Protein AF-A0A1G3LV47-F1 (afdb_monomer_lite)

Sequence (139 aa):
MKRHYQEHPEARDAVRETWKQKVAQDPKTFDEGRRKGVQVSVQRRIPDSILELSSRTVRKVLIRLGMGCSRCGWCEGTSDLHHIQGRKVPNPDSHDNLAYICPNCHRLVHERKVAPEELIPFSTYIGDRWKDYYFGMCE

Foldseek 3Di:
DDDPPPDPVVVVVVVVVVVVVVCVVDVPVVVVVPDDPPPPPPPDDDDQFLVVDDPVLSQQLQVVVQFAFQQPRHRPDAWDWDQLVDDPDPPSRHQQRIGTHHPVVVVCVVVVVDHSVSGDGSCRRQNPVSSCSSVVVDD

Secondary structure (DSSP, 8-state):
--------HHHHHHHHHHHHHHHHH-THHHHGGGS---------PPPSSGGGS-HHHHHHHHHHHTPPPTTT---SS--EEEETT-SSSSSTT-GGGEEEE-HHHHHHHHTT-S-GGGSPPHHHHTGGGHHHHHHT---

Structure (mmCIF, N/CA/C/O backbone):
data_AF-A0A1G3LV47-F1
#
_entry.id   AF-A0A1G3LV47-F1
#
loop_
_atom_site.group_PDB
_atom_site.id
_atom_site.type_symbol
_atom_site.label_atom_id
_atom_site.label_alt_id
_atom_site.label_comp_id
_atom_site.label_asym_id
_atom_site.label_entity_id
_atom_site.label_seq_id
_atom_site.pdbx_PDB_ins_code
_atom_site.Cartn_x
_atom_site.Cartn_y
_atom_site.Cartn_z
_atom_site.occupancy
_atom_site.B_iso_or_equiv
_atom_site.auth_seq_id
_atom_site.auth_comp_id
_atom_site.auth_asym_id
_atom_site.auth_atom_id
_atom_site.pdbx_PDB_model_num
ATOM 1 N N . MET A 1 1 ? -13.833 17.004 -21.219 1.00 38.72 1 MET A N 1
ATOM 2 C CA . MET A 1 1 ? -12.784 18.012 -21.493 1.00 38.72 1 MET A CA 1
ATOM 3 C C . MET A 1 1 ? -11.501 17.277 -21.898 1.00 38.72 1 MET A C 1
ATOM 5 O O . MET A 1 1 ? -10.724 16.877 -21.041 1.00 38.72 1 MET A O 1
ATOM 9 N N . LYS A 1 2 ? -11.349 16.950 -23.191 1.00 38.81 2 LYS A N 1
ATOM 10 C CA . LYS A 1 2 ? -10.179 16.227 -23.725 1.00 38.81 2 LYS A CA 1
ATOM 11 C C . LYS A 1 2 ? -9.050 17.245 -23.913 1.00 38.81 2 LYS A C 1
ATOM 13 O O . LYS A 1 2 ? -9.268 18.258 -24.568 1.00 38.81 2 LYS A O 1
ATOM 18 N N . ARG A 1 3 ? -7.883 17.031 -23.296 1.00 43.22 3 ARG A N 1
ATOM 19 C CA . ARG A 1 3 ? -6.723 17.914 -23.493 1.00 43.22 3 ARG A CA 1
ATOM 20 C C . ARG A 1 3 ? -6.241 17.743 -24.934 1.00 43.22 3 ARG A C 1
ATOM 22 O O . ARG A 1 3 ? -5.784 16.664 -25.295 1.00 43.22 3 ARG A O 1
ATOM 29 N N . HIS A 1 4 ? -6.373 18.799 -25.732 1.00 42.47 4 HIS A N 1
ATOM 30 C CA . HIS A 1 4 ? -5.697 18.960 -27.016 1.00 42.47 4 HIS A CA 1
ATOM 31 C C . HIS A 1 4 ? -4.182 18.991 -26.767 1.00 42.47 4 HIS A C 1
ATOM 33 O O . HIS A 1 4 ? -3.607 20.039 -26.504 1.00 42.47 4 HIS A O 1
ATOM 39 N N . TYR A 1 5 ? -3.540 17.829 -26.805 1.00 44.28 5 TYR A N 1
ATOM 40 C CA . TYR A 1 5 ? -2.112 17.704 -27.095 1.00 44.28 5 TYR A CA 1
ATOM 41 C C . TYR A 1 5 ? -2.010 17.108 -28.504 1.00 44.28 5 TYR A C 1
ATOM 43 O O . TYR A 1 5 ? -1.609 15.968 -28.686 1.00 44.28 5 TYR A O 1
ATOM 51 N N . GLN A 1 6 ? -2.485 17.857 -29.498 1.00 53.00 6 GLN A N 1
ATOM 52 C CA . GLN A 1 6 ? -2.091 17.651 -30.893 1.00 53.00 6 GLN A CA 1
ATOM 53 C C . GLN A 1 6 ? -0.823 18.495 -31.059 1.00 53.00 6 GLN A C 1
ATOM 55 O O . GLN A 1 6 ? -0.875 19.715 -31.000 1.00 53.00 6 GLN A O 1
ATOM 60 N N . GLU A 1 7 ? 0.336 17.891 -30.806 1.00 56.97 7 GLU A N 1
ATOM 61 C CA . GLU A 1 7 ? 1.243 17.443 -31.869 1.00 56.97 7 GLU A CA 1
ATOM 62 C C . GLU A 1 7 ? 1.744 18.625 -32.708 1.00 56.97 7 GLU A C 1
ATOM 64 O O . GLU A 1 7 ? 1.278 18.871 -33.812 1.00 56.97 7 GLU A O 1
ATOM 69 N N . HIS A 1 8 ? 2.736 19.344 -32.170 1.00 57.41 8 HIS A N 1
ATOM 70 C CA . HIS A 1 8 ? 3.654 20.162 -32.963 1.00 57.41 8 HIS A CA 1
ATOM 71 C C . HIS A 1 8 ? 4.867 19.286 -33.327 1.00 57.41 8 HIS A C 1
ATOM 73 O O . HIS A 1 8 ? 5.842 19.262 -32.566 1.00 57.41 8 HIS A O 1
ATOM 79 N N . PRO A 1 9 ? 4.821 18.507 -34.428 1.00 63.44 9 PRO A N 1
ATOM 80 C CA . PRO A 1 9 ? 5.926 17.637 -34.836 1.00 63.44 9 PRO A CA 1
ATOM 81 C C . PRO A 1 9 ? 7.227 18.421 -35.022 1.00 63.44 9 PRO A C 1
ATOM 83 O O . PRO A 1 9 ? 8.281 17.947 -34.615 1.00 63.44 9 PRO A O 1
ATOM 86 N N . GLU A 1 10 ? 7.136 19.670 -35.480 1.00 67.75 10 GLU A N 1
ATOM 87 C CA . GLU A 1 10 ? 8.276 20.576 -35.643 1.00 67.75 10 GLU A CA 1
ATOM 88 C C . GLU A 1 10 ? 9.016 20.851 -34.327 1.00 67.75 10 GLU A C 1
ATOM 90 O O . GLU A 1 10 ? 10.243 20.859 -34.294 1.00 67.75 10 GLU A O 1
ATOM 95 N N . ALA A 1 11 ? 8.293 20.997 -33.211 1.00 64.25 11 ALA A N 1
ATOM 96 C CA . ALA A 1 11 ? 8.910 21.177 -31.898 1.00 64.25 11 ALA A CA 1
ATOM 97 C C . ALA A 1 11 ? 9.623 19.897 -31.433 1.00 64.25 11 ALA A C 1
ATOM 99 O O . ALA A 1 11 ? 10.688 19.957 -30.818 1.00 64.25 11 ALA A O 1
ATOM 100 N N . ARG A 1 12 ? 9.063 18.725 -31.757 1.00 60.75 12 ARG A N 1
ATOM 101 C CA . ARG A 1 12 ? 9.678 17.426 -31.454 1.00 60.75 12 ARG A CA 1
ATOM 102 C C . ARG A 1 12 ? 10.940 17.201 -32.286 1.00 60.75 12 ARG A C 1
ATOM 104 O O . ARG A 1 12 ? 11.944 16.731 -31.752 1.00 60.75 12 ARG A O 1
ATOM 111 N N . ASP A 1 13 ? 10.895 17.559 -33.562 1.00 75.38 13 ASP A N 1
ATOM 112 C CA . ASP A 1 13 ? 12.011 17.397 -34.489 1.00 75.38 13 ASP A CA 1
ATOM 113 C C . ASP A 1 13 ? 13.129 18.406 -34.191 1.00 75.38 13 ASP A C 1
ATOM 115 O O . ASP A 1 13 ? 14.297 18.022 -34.161 1.00 75.38 13 ASP A O 1
ATOM 119 N N . ALA A 1 14 ? 12.792 19.643 -33.810 1.00 74.56 14 ALA A N 1
ATOM 120 C CA . ALA A 1 14 ? 13.756 20.632 -33.325 1.00 74.56 14 ALA A CA 1
ATOM 121 C C . ALA A 1 14 ? 14.465 20.175 -32.037 1.00 74.56 14 ALA A C 1
ATOM 123 O O . ALA A 1 14 ? 15.689 20.288 -31.917 1.00 74.56 14 ALA A O 1
ATOM 124 N N . VAL A 1 15 ? 13.727 19.601 -31.078 1.00 71.81 15 VAL A N 1
ATOM 125 C CA . VAL A 1 15 ? 14.324 19.005 -29.870 1.00 71.81 15 VAL A CA 1
ATOM 126 C C . VAL A 1 15 ? 15.237 17.835 -30.236 1.00 71.81 15 VAL A C 1
ATOM 128 O O . VAL A 1 15 ? 16.316 17.704 -29.670 1.00 71.81 15 VAL A O 1
ATOM 131 N N . ARG A 1 16 ? 14.853 17.000 -31.208 1.00 76.75 16 ARG A N 1
ATOM 132 C CA . ARG A 1 16 ? 15.661 15.855 -31.647 1.00 76.75 16 ARG A CA 1
ATOM 133 C C . ARG A 1 16 ? 16.953 16.283 -32.345 1.00 76.75 16 ARG A C 1
ATOM 135 O O . ARG A 1 16 ? 17.999 15.697 -32.070 1.00 76.75 16 ARG A O 1
ATOM 142 N N . GLU A 1 17 ? 16.901 17.292 -33.210 1.00 78.06 17 GLU A N 1
ATOM 143 C CA . GLU A 1 17 ? 18.079 17.794 -33.926 1.00 78.06 17 GLU A CA 1
ATOM 144 C C . GLU A 1 17 ? 19.044 18.550 -33.015 1.00 78.06 17 GLU A C 1
ATOM 146 O O . GLU A 1 17 ? 20.248 18.295 -33.048 1.00 78.06 17 GLU A O 1
ATOM 151 N N . THR A 1 18 ? 18.533 19.387 -32.109 1.00 79.06 18 THR A N 1
ATOM 152 C CA . THR A 1 18 ? 19.379 20.010 -31.076 1.00 79.06 18 THR A CA 1
ATOM 153 C C . THR A 1 18 ? 20.057 18.964 -30.191 1.00 79.06 18 THR A C 1
ATOM 155 O O . THR A 1 18 ? 21.209 19.140 -29.793 1.00 79.06 18 THR A O 1
ATOM 158 N N . TRP A 1 19 ? 19.390 17.839 -29.921 1.00 70.38 19 TRP A N 1
ATOM 159 C CA . TRP A 1 19 ? 19.984 16.725 -29.184 1.00 70.38 19 TRP A CA 1
ATOM 160 C C . TRP A 1 19 ? 21.093 16.020 -29.973 1.00 70.38 19 TRP A C 1
ATOM 162 O O . TRP A 1 19 ? 22.166 15.777 -29.426 1.00 70.38 19 TRP A O 1
ATOM 172 N N . LYS A 1 20 ? 20.882 15.744 -31.268 1.00 78.88 20 LYS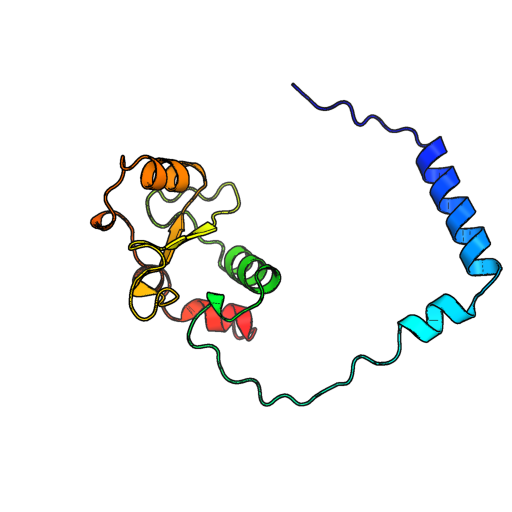 A N 1
ATOM 173 C CA . LYS A 1 20 ? 21.912 15.158 -32.146 1.00 78.88 20 LYS A CA 1
ATOM 174 C C . LYS A 1 20 ? 23.149 16.048 -32.252 1.00 78.88 20 LYS A C 1
ATOM 176 O O . LYS A 1 20 ? 24.261 15.539 -32.165 1.00 78.88 20 LYS A O 1
ATOM 181 N N . GLN A 1 21 ? 22.960 17.361 -32.392 1.00 78.56 21 GLN A N 1
ATOM 182 C CA . GLN A 1 21 ? 24.061 18.327 -32.438 1.00 78.56 21 GLN A CA 1
ATOM 183 C C . GLN A 1 21 ? 24.871 18.326 -31.138 1.00 78.56 21 GLN A C 1
ATOM 185 O O . GLN A 1 21 ? 26.097 18.312 -31.188 1.00 78.56 21 GLN A O 1
ATOM 190 N N . LYS A 1 22 ? 24.205 18.262 -29.979 1.00 69.94 22 LYS A N 1
ATOM 191 C CA . LYS A 1 22 ? 24.879 18.175 -28.673 1.00 69.94 22 LYS A CA 1
ATOM 192 C C . LYS A 1 22 ? 25.676 16.880 -28.505 1.00 69.94 22 LYS A C 1
ATOM 194 O O . LYS A 1 22 ? 26.818 16.933 -28.066 1.00 69.94 22 LYS A O 1
ATOM 199 N N . VAL A 1 23 ? 25.111 15.736 -28.901 1.00 71.62 23 VAL A N 1
ATOM 200 C CA . VAL A 1 23 ? 25.809 14.436 -28.851 1.00 71.62 23 VAL A CA 1
ATOM 201 C C . VAL A 1 23 ? 27.000 14.396 -29.815 1.00 71.62 23 VAL A C 1
ATOM 203 O O . VAL A 1 23 ? 28.027 13.808 -29.493 1.00 71.62 23 VAL A O 1
ATOM 206 N N . ALA A 1 24 ? 26.890 15.038 -30.982 1.00 73.88 24 ALA A N 1
ATOM 207 C CA . ALA A 1 24 ? 27.984 15.133 -31.947 1.00 73.88 24 ALA A CA 1
ATOM 208 C C . ALA A 1 24 ? 29.122 16.058 -31.476 1.00 73.88 24 ALA A C 1
ATOM 210 O O . ALA A 1 24 ? 30.281 15.793 -31.785 1.00 73.88 24 ALA A O 1
ATOM 211 N N . GLN A 1 25 ? 28.802 17.126 -30.737 1.00 74.25 25 GLN A N 1
ATOM 212 C CA . GLN A 1 25 ? 29.789 18.077 -30.211 1.00 74.25 25 GLN A CA 1
ATOM 213 C C . GLN A 1 25 ? 30.588 17.522 -29.025 1.00 74.25 25 GLN A C 1
ATOM 215 O O . GLN A 1 25 ? 31.757 17.870 -28.880 1.00 74.25 25 GLN A O 1
ATOM 220 N N . ASP A 1 26 ? 29.996 16.646 -28.209 1.00 66.75 26 ASP A N 1
ATOM 221 C CA . ASP A 1 26 ? 30.696 16.001 -27.095 1.00 66.75 26 ASP A CA 1
ATOM 222 C C . ASP A 1 26 ? 30.297 14.520 -26.944 1.00 66.75 26 ASP A C 1
ATOM 224 O O . ASP A 1 26 ? 29.435 14.174 -26.130 1.00 66.75 26 ASP A O 1
ATOM 228 N N . PRO A 1 27 ? 30.948 13.607 -27.688 1.00 60.69 27 PRO A N 1
ATOM 229 C CA . PRO A 1 27 ? 30.674 12.174 -27.602 1.00 60.69 27 PRO A CA 1
ATOM 230 C C . PRO A 1 27 ? 30.991 11.568 -26.223 1.00 60.69 27 PRO A C 1
ATOM 232 O O . PRO A 1 27 ? 30.467 10.504 -25.886 1.00 60.69 27 PRO A O 1
ATOM 235 N N . LYS A 1 28 ? 31.852 12.217 -25.418 1.00 56.44 28 LYS A N 1
ATOM 236 C CA . LYS A 1 28 ? 32.298 11.702 -24.112 1.00 56.44 28 LYS A CA 1
ATOM 237 C C . LYS A 1 28 ? 31.232 11.854 -23.031 1.00 56.44 28 LYS A C 1
ATOM 239 O O . LYS A 1 28 ? 31.158 10.997 -22.151 1.00 56.44 28 LYS A O 1
ATOM 244 N N . THR A 1 29 ? 30.342 12.844 -23.154 1.00 55.75 29 THR A N 1
ATOM 245 C CA . THR A 1 29 ? 29.204 13.018 -22.228 1.00 55.75 29 THR A CA 1
ATOM 246 C C . THR A 1 29 ? 28.285 11.794 -22.138 1.00 55.75 29 THR A C 1
ATOM 248 O O . THR A 1 29 ? 27.609 11.618 -21.124 1.00 55.75 29 THR A O 1
ATOM 251 N N . PHE A 1 30 ? 28.273 10.910 -23.146 1.00 52.16 30 PHE A N 1
ATOM 252 C CA . PHE A 1 30 ? 27.421 9.716 -23.145 1.00 52.16 30 PHE A CA 1
ATOM 253 C C . PHE A 1 30 ? 28.071 8.466 -22.527 1.00 52.16 30 PHE A C 1
ATOM 255 O O . PHE A 1 30 ? 27.380 7.676 -21.881 1.00 52.16 30 PHE A O 1
ATOM 262 N N . ASP A 1 31 ? 29.384 8.271 -22.689 1.00 52.94 31 ASP A N 1
ATOM 263 C CA . ASP A 1 31 ? 30.084 7.092 -22.141 1.00 52.94 31 ASP A CA 1
ATOM 264 C C . ASP A 1 31 ? 30.401 7.273 -20.643 1.00 52.94 31 ASP A C 1
ATOM 266 O O . ASP A 1 31 ? 30.302 6.326 -19.855 1.00 52.94 31 ASP A O 1
ATOM 270 N N . GLU A 1 32 ? 30.678 8.508 -20.207 1.00 49.41 32 GLU A N 1
ATOM 271 C CA . GLU A 1 32 ? 30.997 8.820 -18.805 1.00 49.41 32 GLU A CA 1
ATOM 272 C C . GLU A 1 32 ? 29.781 8.699 -17.868 1.00 49.41 32 GLU A C 1
ATOM 274 O O . GLU A 1 32 ? 29.931 8.342 -16.699 1.00 49.41 32 GLU A O 1
ATOM 279 N N . GLY A 1 33 ? 28.559 8.874 -18.383 1.00 46.84 33 GLY A N 1
ATOM 280 C CA . GLY A 1 33 ? 27.324 8.670 -17.618 1.00 46.84 33 GLY A CA 1
ATOM 281 C C . GLY A 1 33 ? 26.951 7.199 -17.386 1.00 46.84 33 GLY A C 1
ATOM 282 O O . GLY A 1 33 ? 26.075 6.908 -16.569 1.00 46.84 33 GLY A O 1
ATOM 283 N N . ARG A 1 34 ? 27.592 6.248 -18.085 1.00 49.44 34 ARG A N 1
ATOM 284 C CA . ARG A 1 34 ? 27.222 4.820 -18.041 1.00 49.44 34 ARG A CA 1
ATOM 285 C C . ARG A 1 34 ? 28.063 3.989 -17.072 1.00 49.44 34 ARG A C 1
ATOM 287 O O . ARG A 1 34 ? 27.736 2.831 -16.816 1.00 49.44 34 ARG A O 1
ATOM 294 N N . ARG A 1 35 ? 29.130 4.546 -16.497 1.00 53.56 35 ARG A N 1
ATOM 295 C CA . ARG A 1 35 ? 30.092 3.780 -15.693 1.00 53.56 35 ARG A CA 1
ATOM 296 C C . ARG A 1 35 ? 30.257 4.370 -14.301 1.00 53.56 35 ARG A C 1
ATOM 298 O O . ARG A 1 35 ? 31.121 5.206 -14.079 1.00 53.56 35 ARG A O 1
ATOM 305 N N . LYS A 1 36 ? 29.430 3.871 -13.376 1.00 45.06 36 LYS A N 1
ATOM 306 C CA . LYS A 1 36 ? 29.755 3.506 -11.976 1.00 45.06 36 LYS A CA 1
ATOM 307 C C . LYS A 1 36 ? 28.456 3.282 -11.197 1.00 45.06 36 LYS A C 1
ATOM 309 O O . LYS A 1 36 ? 28.200 3.894 -10.165 1.00 45.06 36 LYS A O 1
ATOM 314 N N . GLY A 1 37 ? 27.624 2.356 -11.672 1.00 48.34 37 GLY A N 1
ATOM 315 C CA . GLY A 1 37 ? 26.777 1.635 -10.730 1.00 48.34 37 GLY A CA 1
ATOM 316 C C . GLY A 1 37 ? 27.723 0.807 -9.872 1.00 48.34 37 GLY A C 1
ATOM 317 O O . GLY A 1 37 ? 28.136 -0.265 -10.303 1.00 48.34 37 GLY A O 1
ATOM 318 N N . VAL A 1 38 ? 28.158 1.340 -8.729 1.00 50.00 38 VAL A N 1
ATOM 319 C CA . VAL A 1 38 ? 28.910 0.555 -7.750 1.00 50.00 38 VAL A CA 1
ATOM 320 C C . VAL A 1 38 ? 28.012 -0.632 -7.417 1.00 50.00 38 VAL A C 1
ATOM 322 O O . VAL A 1 38 ? 26.937 -0.451 -6.845 1.00 50.00 38 VAL A O 1
ATOM 325 N N . GLN A 1 39 ? 28.407 -1.840 -7.831 1.00 48.66 39 GLN A N 1
ATOM 326 C CA . GLN A 1 39 ? 27.792 -3.065 -7.334 1.00 48.66 39 GLN A CA 1
ATOM 327 C C . GLN A 1 39 ? 28.226 -3.210 -5.881 1.00 48.66 39 GLN A C 1
ATOM 329 O O . GLN A 1 39 ? 29.140 -3.956 -5.550 1.00 48.66 39 GLN A O 1
ATOM 334 N N . VAL A 1 40 ? 27.598 -2.431 -5.005 1.00 48.72 40 VAL A N 1
ATOM 335 C CA . VAL A 1 40 ? 27.689 -2.670 -3.577 1.00 48.72 40 VAL A CA 1
ATOM 336 C C . VAL A 1 40 ? 26.933 -3.974 -3.360 1.00 48.72 40 VAL A C 1
ATOM 338 O O . VAL A 1 40 ? 25.721 -4.037 -3.590 1.00 48.72 40 VAL A O 1
ATOM 341 N N . SER A 1 41 ? 27.642 -5.026 -2.955 1.00 49.56 41 SER A N 1
ATOM 342 C CA . SER A 1 41 ? 27.046 -6.228 -2.379 1.00 49.56 41 SER A CA 1
ATOM 343 C C . SER A 1 41 ? 26.453 -5.864 -1.020 1.00 49.56 41 SER A C 1
ATOM 345 O O . SER A 1 41 ? 26.943 -6.241 0.039 1.00 49.56 41 SER A O 1
ATOM 347 N N . VAL A 1 42 ? 25.389 -5.065 -1.037 1.00 54.56 42 VAL A N 1
ATOM 348 C CA . VAL A 1 42 ? 24.576 -4.848 0.148 1.00 54.56 42 VAL A CA 1
ATOM 349 C C . VAL A 1 42 ? 23.968 -6.207 0.452 1.00 54.56 42 VAL A C 1
ATOM 351 O O . VAL A 1 42 ? 23.185 -6.714 -0.354 1.00 54.56 42 VAL A O 1
ATOM 354 N N . GLN A 1 43 ? 24.342 -6.814 1.580 1.00 55.81 43 GLN A N 1
ATOM 355 C CA . GLN A 1 43 ? 23.521 -7.855 2.189 1.00 55.81 43 GLN A CA 1
ATOM 356 C C . GLN A 1 43 ? 22.128 -7.250 2.345 1.00 55.81 43 GLN A C 1
ATOM 358 O O . GLN A 1 43 ? 21.902 -6.382 3.188 1.00 55.81 43 GLN A O 1
ATOM 363 N N . ARG A 1 44 ? 21.216 -7.599 1.435 1.00 68.06 44 ARG A N 1
ATOM 364 C CA . ARG A 1 44 ? 19.879 -7.020 1.425 1.00 68.06 44 ARG A CA 1
ATOM 365 C C . ARG A 1 44 ? 19.135 -7.630 2.600 1.00 68.06 44 ARG A C 1
ATOM 367 O O . ARG A 1 44 ? 18.686 -8.769 2.510 1.00 68.06 44 ARG A O 1
ATOM 374 N N . ARG A 1 45 ? 19.035 -6.882 3.703 1.00 86.06 45 ARG A N 1
ATOM 375 C CA . ARG A 1 45 ? 18.061 -7.168 4.759 1.00 86.06 45 ARG A CA 1
ATOM 376 C C . ARG A 1 45 ? 16.697 -7.360 4.093 1.00 86.06 45 ARG A C 1
ATOM 378 O O . ARG A 1 45 ? 16.326 -6.572 3.221 1.00 86.06 45 ARG A O 1
ATOM 385 N N . ILE A 1 46 ? 15.988 -8.413 4.488 1.00 88.81 46 ILE A N 1
ATOM 386 C CA . ILE A 1 46 ? 14.602 -8.627 4.075 1.00 88.81 46 ILE A CA 1
ATOM 387 C C . ILE A 1 46 ? 13.770 -7.534 4.762 1.00 88.81 46 ILE A C 1
ATOM 389 O O . ILE A 1 46 ? 13.838 -7.444 5.987 1.00 88.81 46 ILE A O 1
ATOM 393 N N . PRO A 1 47 ? 13.065 -6.675 4.007 1.00 92.12 47 PRO A N 1
ATOM 394 C CA . PRO A 1 47 ? 12.256 -5.621 4.603 1.00 92.12 47 PRO A CA 1
ATOM 395 C C . PRO A 1 47 ? 11.076 -6.227 5.365 1.00 92.12 47 PRO A C 1
ATOM 397 O O . PRO A 1 47 ? 10.446 -7.170 4.871 1.00 92.12 47 PRO A O 1
ATOM 400 N N . ASP A 1 48 ? 10.775 -5.679 6.542 1.00 92.75 48 ASP A N 1
ATOM 401 C CA . ASP A 1 48 ? 9.669 -6.156 7.378 1.00 92.75 48 ASP A CA 1
ATOM 402 C C . ASP A 1 48 ? 8.339 -5.577 6.874 1.00 92.75 48 ASP A C 1
ATOM 404 O O . ASP A 1 48 ? 7.337 -6.286 6.787 1.00 92.75 48 ASP A O 1
ATOM 408 N N . SER A 1 49 ? 8.344 -4.309 6.441 1.00 95.31 49 SER A N 1
ATOM 409 C CA . SER A 1 49 ? 7.212 -3.659 5.773 1.00 95.31 49 SER A CA 1
ATOM 410 C C . SER A 1 49 ? 7.466 -3.375 4.293 1.00 95.31 49 SER A C 1
ATOM 412 O O . SER A 1 49 ? 8.574 -3.072 3.852 1.00 95.31 49 SER A O 1
ATOM 414 N N . ILE A 1 50 ? 6.380 -3.347 3.514 1.00 96.12 50 ILE A N 1
ATOM 415 C CA . ILE A 1 50 ? 6.434 -2.952 2.103 1.00 96.12 50 ILE A CA 1
ATOM 416 C C . ILE A 1 50 ? 6.815 -1.471 1.977 1.00 96.12 50 ILE A C 1
ATOM 418 O O . ILE A 1 50 ? 7.449 -1.087 1.000 1.00 96.12 50 ILE A O 1
ATOM 422 N N . LEU A 1 51 ? 6.483 -0.645 2.976 1.00 96.06 51 LEU A N 1
ATOM 423 C CA . LEU A 1 51 ? 6.799 0.784 2.988 1.00 96.06 51 LEU A CA 1
ATOM 424 C C . LEU A 1 51 ? 8.268 1.092 3.324 1.00 96.06 51 LEU A C 1
ATOM 426 O O . LEU A 1 51 ? 8.682 2.236 3.160 1.00 96.06 51 LEU A O 1
ATOM 430 N N . GLU A 1 52 ? 9.077 0.095 3.703 1.00 94.75 52 GLU A N 1
ATOM 431 C CA . GLU A 1 52 ? 10.542 0.244 3.764 1.00 94.75 52 GLU A CA 1
ATOM 432 C C . GLU A 1 52 ? 11.170 0.335 2.365 1.00 94.75 52 GLU A C 1
ATOM 434 O O . GLU A 1 52 ? 12.294 0.811 2.190 1.00 94.75 52 GLU A O 1
ATOM 439 N N . LEU A 1 53 ? 10.445 -0.118 1.338 1.00 93.50 53 LEU A N 1
ATOM 440 C CA . LEU A 1 53 ? 10.865 -0.001 -0.048 1.00 93.50 53 LEU A CA 1
ATOM 441 C C . LEU A 1 53 ? 10.632 1.422 -0.572 1.00 93.50 53 LEU A C 1
ATOM 443 O O . LEU A 1 53 ? 9.730 2.140 -0.149 1.00 93.50 53 LEU A O 1
ATOM 447 N N . SER A 1 54 ? 11.388 1.813 -1.605 1.00 94.56 54 SER A N 1
ATOM 448 C CA . SER A 1 54 ? 11.112 3.075 -2.304 1.00 94.56 54 SER A CA 1
ATOM 449 C C . SER A 1 54 ? 9.684 3.095 -2.866 1.00 94.56 54 SER A C 1
ATOM 451 O O . SER A 1 54 ? 9.207 2.077 -3.369 1.00 94.56 54 SER A O 1
ATOM 453 N N . SER A 1 55 ? 9.031 4.259 -2.894 1.00 93.75 55 SER A N 1
ATOM 454 C CA . SER A 1 55 ? 7.668 4.418 -3.438 1.00 93.75 55 SER A CA 1
ATOM 455 C C . SER A 1 55 ? 7.517 3.864 -4.863 1.00 93.75 55 SER A C 1
ATOM 457 O O . SER A 1 55 ? 6.518 3.229 -5.205 1.00 93.75 55 SER A O 1
ATOM 459 N N . 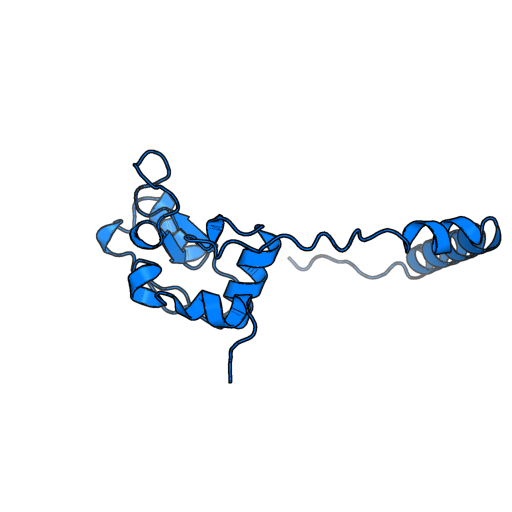ARG A 1 56 ? 8.555 4.024 -5.695 1.00 94.25 56 ARG A N 1
ATOM 460 C CA . ARG A 1 56 ? 8.629 3.433 -7.039 1.00 94.25 56 ARG A CA 1
ATOM 461 C C . ARG A 1 56 ? 8.623 1.904 -6.994 1.00 94.25 56 ARG A C 1
ATOM 463 O O . ARG A 1 56 ? 7.977 1.282 -7.836 1.00 94.25 56 ARG A O 1
ATOM 470 N N . THR A 1 57 ? 9.358 1.301 -6.064 1.00 94.94 57 THR A N 1
ATOM 471 C CA . THR A 1 57 ? 9.398 -0.156 -5.874 1.00 94.94 57 THR A CA 1
ATOM 472 C C . THR A 1 57 ? 8.067 -0.669 -5.337 1.00 94.94 57 THR A C 1
ATOM 474 O O . THR A 1 57 ? 7.529 -1.602 -5.925 1.00 94.94 57 THR A O 1
ATOM 477 N N . VAL A 1 58 ? 7.498 -0.019 -4.316 1.00 95.69 58 VAL A N 1
ATOM 478 C CA . VAL A 1 58 ? 6.167 -0.335 -3.770 1.00 95.69 58 VAL A CA 1
ATOM 479 C C . VAL A 1 58 ? 5.132 -0.384 -4.888 1.00 95.69 58 VAL A C 1
ATOM 481 O O . VAL A 1 58 ? 4.482 -1.405 -5.092 1.00 95.69 58 VAL A O 1
ATOM 484 N N . ARG A 1 59 ? 5.056 0.674 -5.706 1.00 94.06 59 ARG A N 1
ATOM 485 C CA . ARG A 1 59 ? 4.125 0.734 -6.838 1.00 94.06 59 ARG A CA 1
ATOM 486 C C . ARG A 1 59 ? 4.320 -0.419 -7.824 1.00 94.06 59 ARG A C 1
ATOM 488 O O . ARG A 1 59 ? 3.341 -0.969 -8.312 1.00 94.06 59 ARG A O 1
ATOM 495 N N . LYS A 1 60 ? 5.566 -0.795 -8.133 1.00 94.19 60 LYS A N 1
ATOM 496 C CA . LYS A 1 60 ? 5.849 -1.932 -9.026 1.00 94.19 60 LYS A CA 1
ATOM 497 C C . LYS A 1 60 ? 5.379 -3.258 -8.435 1.00 94.19 60 LYS A C 1
ATOM 499 O O . LYS A 1 60 ? 4.809 -4.054 -9.170 1.00 94.19 60 LYS A O 1
ATOM 504 N N . VAL A 1 61 ? 5.629 -3.489 -7.147 1.00 94.94 61 VAL A N 1
ATOM 505 C CA . VAL A 1 61 ? 5.197 -4.705 -6.442 1.00 94.94 61 VAL A CA 1
ATOM 506 C C . VAL A 1 61 ? 3.670 -4.801 -6.454 1.00 94.94 61 VAL A C 1
ATOM 508 O O . VAL A 1 61 ? 3.134 -5.805 -6.908 1.00 94.94 61 VAL A O 1
ATOM 511 N N . LEU A 1 62 ? 2.973 -3.724 -6.080 1.00 94.38 62 LEU A N 1
ATOM 512 C CA . LEU A 1 62 ? 1.505 -3.678 -6.046 1.00 94.38 62 LEU A CA 1
ATOM 513 C C . LEU A 1 62 ? 0.866 -3.865 -7.432 1.00 94.38 62 LEU A C 1
ATOM 515 O O . LEU A 1 62 ? -0.125 -4.574 -7.555 1.00 94.38 62 LEU A O 1
ATOM 519 N N . ILE A 1 63 ? 1.455 -3.295 -8.494 1.00 92.31 63 ILE A N 1
ATOM 520 C CA . ILE A 1 63 ? 0.978 -3.515 -9.872 1.00 92.31 63 ILE A CA 1
ATOM 521 C C . ILE A 1 63 ? 1.121 -4.986 -10.282 1.00 92.31 63 ILE A C 1
ATOM 523 O O . ILE A 1 63 ? 0.217 -5.531 -10.906 1.00 92.31 63 ILE A O 1
ATOM 527 N N . ARG A 1 64 ? 2.242 -5.636 -9.944 1.00 92.94 64 ARG A N 1
ATOM 528 C CA . ARG A 1 64 ? 2.479 -7.045 -10.304 1.00 92.94 64 ARG A CA 1
ATOM 529 C C . ARG A 1 64 ? 1.583 -8.012 -9.535 1.00 92.94 64 ARG A C 1
ATOM 531 O O . ARG A 1 64 ? 1.223 -9.042 -10.087 1.00 92.94 64 ARG A O 1
ATOM 538 N N . LEU A 1 65 ? 1.213 -7.661 -8.304 1.00 92.50 65 LEU A N 1
ATOM 539 C CA . LEU A 1 65 ? 0.244 -8.413 -7.505 1.00 92.50 65 LEU A CA 1
ATOM 540 C C . LEU A 1 65 ? -1.147 -8.463 -8.157 1.00 92.50 65 LEU A C 1
ATOM 542 O O . LEU A 1 65 ? -1.913 -9.369 -7.849 1.00 92.50 65 LEU A O 1
ATOM 546 N N . GLY A 1 66 ? -1.489 -7.509 -9.035 1.00 91.81 66 GLY A N 1
ATOM 547 C CA . GLY A 1 66 ? -2.762 -7.515 -9.770 1.00 91.81 66 GLY A CA 1
ATOM 548 C C . GLY A 1 66 ? -4.002 -7.436 -8.871 1.00 91.81 66 GLY A C 1
ATOM 549 O O . GLY A 1 66 ? -5.078 -7.887 -9.249 1.00 91.81 66 GLY A O 1
ATOM 550 N N . MET A 1 67 ? -3.846 -6.902 -7.661 1.00 92.19 67 MET A N 1
ATOM 551 C CA . MET A 1 67 ? -4.874 -6.895 -6.624 1.00 92.19 67 MET A CA 1
ATOM 552 C C . MET A 1 67 ? -5.845 -5.716 -6.783 1.00 92.19 67 MET A C 1
ATOM 554 O O . MET A 1 67 ? -5.446 -4.600 -7.115 1.00 92.19 67 MET A O 1
ATOM 558 N N . GLY A 1 68 ? -7.130 -5.962 -6.518 1.00 96.19 68 GLY A N 1
ATOM 559 C CA . GLY A 1 68 ? -8.148 -4.914 -6.417 1.00 96.19 68 GLY A CA 1
ATOM 560 C C . GLY A 1 68 ? -8.141 -4.229 -5.049 1.00 96.19 68 GLY A C 1
ATOM 561 O O . GLY A 1 68 ? -7.466 -4.674 -4.117 1.00 96.19 68 GLY A O 1
ATOM 562 N N . CYS A 1 69 ?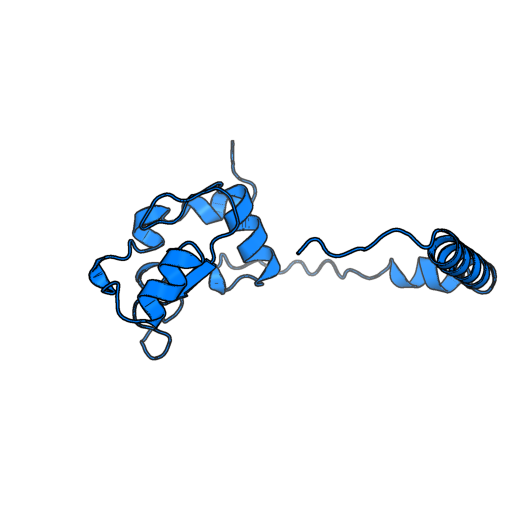 -8.927 -3.161 -4.917 1.00 97.50 69 CYS A N 1
ATOM 563 C CA . CYS A 1 69 ? -9.213 -2.502 -3.643 1.00 97.50 69 CYS A CA 1
ATOM 564 C C . CYS A 1 69 ? -9.658 -3.523 -2.586 1.00 97.50 69 CYS A C 1
ATOM 566 O O . CYS A 1 69 ? -10.631 -4.240 -2.810 1.00 97.50 69 CYS A O 1
ATOM 568 N N . SER A 1 70 ? -9.011 -3.540 -1.421 1.00 97.25 70 SER A N 1
ATOM 569 C CA . SER A 1 70 ? -9.310 -4.496 -0.351 1.00 97.25 70 SER A CA 1
ATOM 570 C C . SER A 1 70 ? -10.716 -4.328 0.235 1.00 97.25 70 SER A C 1
ATOM 572 O O . SER A 1 70 ? -11.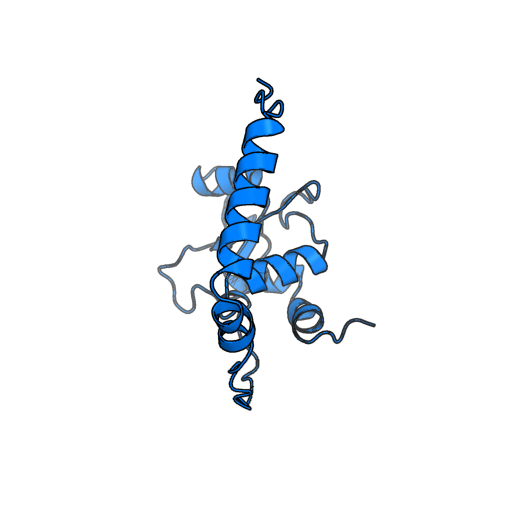261 -5.273 0.782 1.00 97.25 70 SER A O 1
ATOM 574 N N . ARG A 1 71 ? -11.341 -3.152 0.079 1.00 97.25 71 ARG A N 1
ATOM 575 C CA . ARG A 1 71 ? -12.707 -2.884 0.561 1.00 97.25 71 ARG A CA 1
ATOM 576 C C . ARG A 1 71 ? -13.802 -3.200 -0.461 1.00 97.25 71 ARG A C 1
ATOM 578 O O . ARG A 1 71 ? -14.827 -3.760 -0.101 1.00 97.25 71 ARG A O 1
ATOM 585 N N . CYS A 1 72 ? -13.644 -2.771 -1.716 1.00 97.00 72 CYS A N 1
ATOM 586 C CA . CYS A 1 72 ? -14.723 -2.840 -2.719 1.00 97.00 72 CYS A CA 1
ATOM 587 C C . CYS A 1 72 ? -14.388 -3.656 -3.973 1.00 97.00 72 CYS A C 1
ATOM 589 O O . CYS A 1 72 ? -15.200 -3.710 -4.891 1.00 97.00 72 CYS A O 1
ATOM 591 N N . GLY A 1 73 ? -13.185 -4.223 -4.064 1.00 96.75 73 GLY A N 1
ATOM 592 C CA . GLY A 1 73 ? -12.751 -5.032 -5.203 1.00 96.75 73 GLY A CA 1
ATOM 593 C C . GLY A 1 73 ? -12.397 -4.258 -6.477 1.00 96.75 73 GLY A C 1
ATOM 594 O O . GLY A 1 73 ? -11.894 -4.869 -7.413 1.00 96.75 73 GLY A O 1
ATOM 595 N N . TRP A 1 74 ? -12.599 -2.933 -6.538 1.00 97.19 74 TRP A N 1
ATOM 596 C CA . TRP A 1 74 ? -12.284 -2.138 -7.736 1.00 97.19 74 TRP A CA 1
ATOM 597 C C . TRP A 1 74 ? -10.832 -2.345 -8.197 1.00 97.19 74 TRP A C 1
ATOM 599 O O . TRP A 1 74 ? -9.902 -2.152 -7.410 1.00 97.19 74 TRP A O 1
ATOM 609 N N . CYS A 1 75 ? -10.654 -2.716 -9.468 1.00 95.88 75 CYS A N 1
ATOM 610 C CA . CYS A 1 75 ? -9.373 -3.122 -10.055 1.00 95.88 75 CYS A CA 1
ATOM 611 C C . CYS A 1 75 ? -9.082 -2.480 -11.427 1.00 95.88 75 CYS A C 1
ATOM 613 O O . CYS A 1 75 ? -8.178 -2.912 -12.134 1.00 95.88 75 CYS A O 1
ATOM 615 N N . GLU A 1 76 ? -9.814 -1.431 -11.816 1.00 92.88 76 GLU A N 1
ATOM 616 C CA . GLU A 1 76 ? -9.649 -0.788 -13.133 1.00 92.88 76 GLU A CA 1
ATOM 617 C C . GLU A 1 76 ? -8.430 0.152 -13.213 1.00 92.88 76 GLU A C 1
ATOM 619 O O . GLU A 1 76 ? -8.104 0.678 -14.277 1.00 92.88 76 GLU A O 1
ATOM 624 N N . GLY A 1 77 ? -7.745 0.398 -12.094 1.00 90.44 77 GLY A N 1
ATOM 625 C CA . GLY A 1 77 ? -6.591 1.288 -12.040 1.00 90.44 77 GLY A CA 1
ATOM 626 C C . GLY A 1 77 ? -5.775 1.140 -10.761 1.00 90.44 77 GLY A C 1
ATOM 627 O O . GLY A 1 77 ? -5.946 0.203 -9.985 1.00 90.44 77 GLY A O 1
ATOM 628 N N . THR A 1 78 ? -4.853 2.079 -10.537 1.00 90.25 78 THR A N 1
ATOM 629 C CA . THR A 1 78 ? -3.952 2.017 -9.381 1.00 90.25 78 THR A CA 1
ATOM 630 C C . THR A 1 78 ? -4.659 2.417 -8.093 1.00 90.25 78 THR A C 1
ATOM 632 O O . THR A 1 78 ? -5.248 3.495 -8.017 1.00 90.25 78 THR A O 1
ATOM 635 N N . SER A 1 79 ? -4.538 1.562 -7.084 1.00 95.56 79 SER A N 1
ATOM 636 C CA . SER A 1 79 ? -4.906 1.855 -5.699 1.00 95.56 79 SER A CA 1
ATOM 637 C C . SER A 1 79 ? -3.657 2.195 -4.876 1.00 95.56 79 SER A C 1
ATOM 639 O O . SER A 1 79 ? -2.533 1.904 -5.302 1.00 95.56 79 SER A O 1
ATOM 641 N N . ASP A 1 80 ? -3.860 2.806 -3.711 1.00 94.81 80 ASP A N 1
ATOM 642 C CA . ASP A 1 80 ? -2.799 3.286 -2.823 1.00 94.81 80 ASP A CA 1
ATOM 643 C C . ASP A 1 80 ? -2.859 2.586 -1.457 1.00 94.81 80 ASP A C 1
ATOM 645 O O . ASP A 1 80 ? -3.912 2.106 -1.029 1.00 94.81 80 ASP A O 1
ATOM 649 N N . LEU A 1 81 ? -1.718 2.534 -0.764 1.00 97.38 81 LEU A N 1
ATOM 650 C CA . LEU A 1 81 ? -1.657 2.087 0.629 1.00 97.38 81 LEU A CA 1
ATOM 651 C C . LEU A 1 81 ? -2.089 3.223 1.559 1.00 97.38 81 LEU A C 1
ATOM 653 O O . LEU A 1 81 ? -1.550 4.329 1.500 1.00 97.38 81 LEU A O 1
ATOM 657 N N . HIS A 1 82 ? -3.043 2.923 2.431 1.00 97.62 82 HIS A N 1
ATOM 658 C CA . HIS A 1 82 ? -3.624 3.842 3.396 1.00 97.62 82 HIS A CA 1
ATOM 659 C C . HIS A 1 82 ? -3.356 3.377 4.826 1.00 97.62 82 HIS A C 1
ATOM 661 O O . HIS A 1 82 ? -3.556 2.207 5.132 1.00 97.62 82 HIS A O 1
ATOM 667 N N . HIS A 1 83 ? -2.959 4.298 5.704 1.00 98.19 83 HIS A N 1
ATOM 668 C CA . HIS A 1 83 ? -2.784 4.035 7.134 1.00 98.19 83 HIS A CA 1
ATOM 669 C C . HIS A 1 83 ? -4.135 4.015 7.868 1.00 98.19 83 HIS A C 1
ATOM 671 O O . HIS A 1 83 ? -4.726 5.077 8.041 1.00 98.19 83 HIS A O 1
ATOM 677 N N . ILE A 1 84 ? -4.590 2.853 8.345 1.00 97.69 84 ILE A N 1
ATOM 678 C CA . ILE A 1 84 ? -5.916 2.636 8.965 1.00 97.69 84 ILE A CA 1
ATOM 679 C C . ILE A 1 84 ? -6.111 3.508 10.219 1.00 97.69 84 ILE A C 1
ATOM 681 O O . ILE A 1 84 ? -7.096 4.233 10.332 1.00 97.69 84 ILE A O 1
ATOM 685 N N . GLN A 1 85 ? -5.148 3.489 11.141 1.00 96.50 85 GLN A N 1
ATOM 686 C CA . GLN A 1 85 ? -5.130 4.292 12.374 1.00 96.50 85 GLN A CA 1
ATOM 687 C C . GLN A 1 85 ? -4.260 5.557 12.236 1.00 96.50 85 GLN A C 1
ATOM 689 O O . GLN A 1 85 ? -3.929 6.232 13.213 1.00 96.50 85 GLN A O 1
ATOM 694 N N . GLY A 1 86 ? -3.864 5.902 11.007 1.00 95.81 86 GLY A N 1
ATOM 695 C CA . GLY A 1 86 ? -2.929 6.988 10.730 1.00 95.81 86 GLY A CA 1
ATOM 696 C C . GLY A 1 86 ? -1.481 6.669 11.127 1.00 95.81 86 GLY A C 1
ATOM 697 O O . GLY A 1 86 ? -1.097 5.522 11.342 1.00 95.81 86 GLY A O 1
ATOM 698 N N . ARG A 1 87 ? -0.644 7.715 11.178 1.00 96.44 87 ARG A N 1
ATOM 699 C CA . ARG A 1 87 ? 0.812 7.602 11.420 1.00 96.44 87 ARG A CA 1
ATOM 700 C C . ARG A 1 87 ? 1.235 7.851 12.869 1.00 96.44 87 ARG A C 1
ATOM 702 O O . ARG A 1 87 ? 2.398 7.667 13.202 1.00 96.44 87 ARG A O 1
ATOM 709 N N . LYS A 1 88 ? 0.318 8.318 13.721 1.00 96.31 88 LYS A N 1
ATOM 710 C CA . LYS A 1 88 ? 0.587 8.667 15.128 1.00 96.31 88 LYS A CA 1
ATOM 711 C C . LYS A 1 88 ? 0.344 7.473 16.058 1.00 96.31 88 LYS A C 1
ATOM 713 O O . LYS A 1 88 ? -0.277 7.621 17.104 1.00 96.31 88 LYS A O 1
ATOM 718 N N . VAL A 1 89 ? 0.808 6.297 15.651 1.00 95.12 89 VAL A N 1
ATOM 719 C CA . VAL A 1 89 ? 0.690 5.040 16.400 1.00 95.12 89 VAL A CA 1
ATOM 720 C C . VAL A 1 89 ? 2.049 4.338 16.430 1.00 95.12 89 VAL A C 1
ATOM 722 O O . VAL A 1 89 ? 2.883 4.614 15.562 1.00 95.12 89 VAL A O 1
ATOM 725 N N . PRO A 1 90 ? 2.309 3.447 17.401 1.00 95.19 90 PRO A N 1
ATOM 726 C CA . PRO A 1 90 ? 3.472 2.567 17.348 1.00 95.19 90 PRO A CA 1
ATOM 727 C C . PRO A 1 90 ? 3.453 1.726 16.065 1.00 95.19 90 PRO A C 1
ATOM 729 O O . PRO A 1 90 ? 2.404 1.216 15.684 1.00 95.19 90 PRO A O 1
ATOM 732 N N . ASN A 1 91 ? 4.607 1.573 15.411 1.00 93.19 91 ASN A N 1
ATOM 733 C CA . ASN A 1 91 ? 4.761 0.817 14.159 1.00 93.19 91 ASN A CA 1
ATOM 734 C C . ASN A 1 91 ? 3.743 1.220 13.070 1.00 93.19 91 ASN A C 1
ATOM 736 O O . ASN A 1 91 ? 2.995 0.371 12.578 1.00 93.19 91 ASN A O 1
ATOM 740 N N . PRO A 1 92 ? 3.711 2.503 12.658 1.00 96.12 92 PRO A N 1
ATOM 741 C CA . PRO A 1 92 ? 2.683 3.004 11.750 1.00 96.12 92 PRO A CA 1
ATOM 742 C C . PRO A 1 92 ? 2.707 2.294 10.397 1.00 96.12 92 PRO A C 1
ATOM 744 O O . PRO A 1 92 ? 1.662 2.128 9.785 1.00 96.12 92 PRO A O 1
ATOM 747 N N . ASP A 1 93 ? 3.870 1.828 9.952 1.00 96.88 93 ASP A N 1
ATOM 748 C CA . ASP A 1 93 ? 4.028 1.151 8.668 1.00 96.88 93 ASP A CA 1
ATOM 749 C C . ASP A 1 93 ? 3.821 -0.373 8.750 1.00 96.88 93 ASP A C 1
ATOM 751 O O . ASP A 1 93 ? 4.078 -1.072 7.769 1.00 96.88 93 ASP A O 1
ATOM 755 N N . SER A 1 94 ? 3.346 -0.902 9.887 1.00 97.00 94 SER A N 1
ATOM 756 C CA . SER A 1 94 ? 2.934 -2.308 10.004 1.00 97.00 94 SER A CA 1
ATOM 757 C C . SER A 1 94 ? 1.846 -2.641 8.982 1.00 97.00 94 SER A C 1
ATOM 759 O O . SER A 1 94 ? 0.919 -1.857 8.786 1.00 97.00 94 SER A O 1
ATOM 761 N N . HIS A 1 95 ? 1.905 -3.826 8.370 1.00 97.56 95 HIS A N 1
ATOM 762 C CA . HIS A 1 95 ? 0.865 -4.291 7.443 1.00 97.56 95 HIS A CA 1
ATOM 763 C C . HIS A 1 95 ? -0.518 -4.419 8.093 1.00 97.56 95 HIS A C 1
ATOM 765 O O . HIS A 1 95 ? -1.516 -4.335 7.378 1.00 97.56 95 HIS A O 1
ATOM 771 N N . ASP A 1 96 ? -0.588 -4.549 9.420 1.00 97.69 96 ASP A N 1
ATOM 772 C CA . ASP A 1 96 ? -1.849 -4.518 10.175 1.00 97.69 96 ASP A CA 1
ATOM 773 C C . ASP A 1 96 ? -2.483 -3.120 10.210 1.00 97.69 96 ASP A C 1
ATOM 775 O O . ASP A 1 96 ? -3.688 -2.983 10.396 1.00 97.69 96 ASP A O 1
ATOM 779 N N . ASN A 1 97 ? -1.683 -2.072 10.000 1.00 98.06 97 ASN A N 1
ATOM 780 C CA . ASN A 1 97 ? -2.133 -0.685 9.932 1.00 98.06 97 ASN A CA 1
ATOM 781 C C . ASN A 1 97 ? -2.211 -0.161 8.489 1.00 98.06 97 ASN A C 1
ATOM 783 O O . ASN A 1 97 ? -2.449 1.026 8.281 1.00 98.06 97 ASN A O 1
ATOM 787 N N . LEU A 1 98 ? -2.003 -1.003 7.476 1.00 97.88 98 LEU A N 1
ATOM 788 C CA . LEU A 1 98 ? -2.089 -0.604 6.073 1.00 97.88 98 LEU A CA 1
ATOM 789 C C . LEU A 1 98 ? -3.300 -1.247 5.407 1.00 97.88 98 LEU A C 1
ATOM 791 O O . LEU A 1 98 ? -3.570 -2.416 5.624 1.00 97.88 98 LEU A O 1
ATOM 795 N N . ALA A 1 99 ? -3.989 -0.515 4.539 1.00 98.12 99 ALA A N 1
ATOM 796 C CA . ALA A 1 99 ? -5.042 -1.038 3.672 1.00 98.12 99 ALA A CA 1
ATOM 797 C C . ALA A 1 99 ? -4.770 -0.630 2.222 1.00 98.12 99 ALA A C 1
ATOM 799 O O . ALA A 1 99 ? -4.377 0.505 1.959 1.00 98.12 99 ALA A O 1
ATOM 800 N N . TYR A 1 100 ? -4.983 -1.536 1.267 1.00 97.88 100 TYR A N 1
ATOM 801 C CA . TYR A 1 100 ? -4.804 -1.240 -0.157 1.00 97.88 100 TYR A CA 1
ATOM 802 C C . TYR A 1 100 ? -6.134 -0.822 -0.782 1.00 97.88 100 TYR A C 1
ATOM 804 O O . TYR A 1 100 ? -6.968 -1.674 -1.081 1.00 97.88 100 TYR A O 1
ATOM 812 N N . ILE A 1 101 ? -6.360 0.479 -0.970 1.00 98.12 101 ILE A N 1
ATOM 813 C CA . ILE A 1 101 ? -7.685 1.006 -1.325 1.00 98.12 101 ILE A CA 1
ATOM 814 C C . ILE A 1 101 ? -7.674 1.921 -2.548 1.00 98.12 101 ILE A C 1
ATOM 816 O O . ILE A 1 101 ? -6.729 2.670 -2.797 1.00 98.12 101 ILE A O 1
ATOM 820 N N . CYS A 1 102 ? -8.758 1.863 -3.324 1.00 97.62 102 CYS A N 1
ATOM 821 C CA . CYS A 1 102 ? -8.921 2.690 -4.517 1.00 97.62 102 CYS A CA 1
ATOM 822 C C . CYS A 1 102 ? -9.112 4.173 -4.169 1.00 97.62 102 CYS A C 1
ATOM 824 O O . CYS A 1 102 ? -9.538 4.485 -3.053 1.00 97.62 102 CYS A O 1
ATOM 826 N N . PRO A 1 103 ? -8.917 5.101 -5.128 1.00 97.19 103 PRO A N 1
ATOM 827 C CA . PRO A 1 103 ? -9.063 6.538 -4.880 1.00 97.19 103 PRO A CA 1
ATOM 828 C C . PRO A 1 103 ? -10.423 6.940 -4.291 1.00 97.19 103 PRO A C 1
ATOM 830 O O . PRO A 1 103 ? -10.502 7.862 -3.480 1.00 97.19 103 PRO A O 1
ATOM 833 N N . ASN A 1 104 ? -11.495 6.234 -4.664 1.00 97.56 104 ASN A N 1
ATOM 834 C CA . ASN A 1 104 ? -12.835 6.496 -4.142 1.00 97.56 104 ASN A CA 1
ATOM 835 C C . ASN A 1 104 ? -12.963 6.067 -2.676 1.00 97.56 104 ASN A C 1
ATOM 837 O O . ASN A 1 104 ? -13.371 6.873 -1.846 1.00 97.56 104 ASN A O 1
ATOM 841 N N . CYS A 1 105 ? -12.562 4.837 -2.333 1.00 98.00 105 CYS A N 1
ATOM 842 C CA . CYS A 1 105 ? -12.560 4.382 -0.939 1.00 98.00 105 CYS A CA 1
ATOM 843 C C . CYS A 1 105 ? -11.605 5.218 -0.082 1.00 98.00 105 CYS A C 1
ATOM 845 O O . CYS A 1 105 ? -11.950 5.571 1.038 1.00 98.00 105 CYS A O 1
ATOM 847 N N . HIS A 1 106 ? -10.455 5.610 -0.633 1.00 97.81 106 HIS A N 1
ATOM 848 C CA . HIS A 1 106 ? -9.494 6.476 0.039 1.00 97.81 106 HIS A CA 1
ATOM 849 C C . HIS A 1 106 ? -10.124 7.813 0.450 1.00 97.81 106 HIS A C 1
ATOM 851 O O . HIS A 1 106 ? -9.991 8.226 1.599 1.00 97.81 106 HIS A O 1
ATOM 857 N N . ARG A 1 107 ? -10.878 8.466 -0.448 1.00 97.81 107 ARG A N 1
ATOM 858 C CA . ARG A 1 107 ? -11.626 9.693 -0.116 1.00 97.81 107 ARG A CA 1
ATOM 859 C C . ARG A 1 107 ? -12.682 9.459 0.958 1.00 97.81 107 ARG A C 1
ATOM 861 O O . ARG A 1 107 ? -12.768 10.260 1.877 1.00 97.81 107 ARG A O 1
ATOM 868 N N . LEU A 1 108 ? -13.439 8.363 0.878 1.00 97.81 108 LEU A N 1
ATOM 869 C CA . LEU A 1 108 ? -14.463 8.051 1.882 1.00 97.81 108 LEU A CA 1
ATOM 870 C C . LEU A 1 108 ? -13.870 7.888 3.288 1.00 97.81 108 LEU A C 1
ATOM 872 O O . LEU A 1 108 ? -14.480 8.348 4.251 1.00 97.81 108 LEU A O 1
ATOM 876 N N . VAL A 1 109 ? -12.681 7.289 3.406 1.00 97.31 109 VAL A N 1
ATOM 877 C CA . VAL A 1 109 ? -11.973 7.176 4.691 1.00 97.31 109 VAL A CA 1
ATOM 878 C C . VAL A 1 109 ? -11.533 8.553 5.197 1.00 97.31 109 VAL A C 1
ATOM 880 O O . VAL A 1 109 ? -11.812 8.898 6.343 1.00 97.31 109 VAL A O 1
ATOM 883 N N . HIS A 1 110 ? -10.931 9.391 4.342 1.00 95.75 110 HIS A N 1
ATOM 884 C CA . HIS A 1 110 ? -10.563 10.770 4.719 1.00 95.75 110 HIS A CA 1
ATOM 885 C C . HIS A 1 110 ? -11.776 11.623 5.121 1.00 95.75 110 HIS A C 1
ATOM 887 O O . HIS A 1 110 ? -11.676 12.460 6.015 1.00 95.75 110 HIS A O 1
ATOM 893 N N . GLU A 1 111 ? -12.934 11.383 4.504 1.00 97.44 111 GLU A N 1
ATOM 894 C CA . GLU A 1 111 ? -14.215 12.026 4.822 1.00 97.44 111 GLU A CA 1
ATOM 895 C C . GLU A 1 111 ? -14.941 11.401 6.028 1.00 97.44 111 GLU A C 1
ATOM 897 O O . GLU A 1 111 ? -16.032 11.852 6.373 1.00 97.44 111 GLU A O 1
ATOM 902 N N . ARG A 1 112 ? -14.361 10.378 6.676 1.00 96.06 112 ARG A N 1
ATOM 903 C CA . ARG A 1 112 ? -14.953 9.638 7.810 1.00 96.06 112 ARG A CA 1
ATOM 904 C C . ARG A 1 112 ? -16.306 8.985 7.494 1.00 96.06 112 ARG A C 1
ATOM 906 O O . ARG A 1 112 ? -17.136 8.805 8.379 1.00 96.06 112 ARG A O 1
ATOM 913 N N . LYS A 1 113 ? -16.531 8.629 6.228 1.00 97.56 113 LYS A N 1
ATOM 914 C CA . LYS A 1 113 ? -17.715 7.885 5.759 1.00 97.56 113 LYS A CA 1
ATOM 915 C C . LYS A 1 113 ? -17.533 6.370 5.809 1.00 97.56 113 LYS A C 1
ATOM 917 O O . LYS A 1 113 ? -18.491 5.642 5.583 1.00 97.56 113 LYS A O 1
ATOM 922 N N . VAL A 1 114 ? -16.304 5.919 6.027 1.00 96.94 114 VAL A N 1
ATOM 923 C CA . VAL A 1 114 ? -15.922 4.517 6.192 1.00 96.94 114 VAL A CA 1
ATOM 924 C C . VAL A 1 114 ? -15.159 4.429 7.496 1.00 96.94 114 VAL A C 1
ATOM 926 O O . VAL A 1 114 ? -14.206 5.189 7.695 1.00 96.94 114 VAL A O 1
ATOM 929 N N . ALA A 1 115 ? -15.601 3.541 8.377 1.00 95.31 115 ALA A N 1
ATOM 930 C CA . ALA A 1 115 ? -14.939 3.325 9.649 1.00 95.31 115 ALA A CA 1
ATOM 931 C C . ALA A 1 115 ? -13.625 2.541 9.441 1.00 95.31 115 ALA A C 1
ATOM 933 O O . ALA A 1 115 ? -13.549 1.718 8.522 1.00 95.31 115 ALA A O 1
ATOM 934 N N . PRO A 1 116 ? -12.576 2.771 10.252 1.00 94.81 116 PRO A N 1
ATOM 935 C CA . PRO A 1 116 ? -11.325 2.015 10.163 1.00 94.81 116 PRO A CA 1
ATOM 936 C C . PRO A 1 116 ? -11.524 0.494 10.215 1.00 94.81 116 PRO A C 1
ATOM 938 O O . PRO A 1 116 ? -10.804 -0.243 9.549 1.00 94.81 116 PRO A O 1
ATOM 941 N N . GLU A 1 117 ? -12.531 0.030 10.952 1.00 95.50 117 GLU A N 1
ATOM 942 C CA . GLU A 1 117 ? -12.873 -1.382 11.142 1.00 95.50 117 GLU A CA 1
ATOM 943 C C . GLU A 1 117 ? -13.445 -2.035 9.872 1.00 95.50 117 GLU A C 1
ATOM 945 O O . GLU A 1 117 ? -13.437 -3.256 9.745 1.00 95.50 117 GLU A O 1
ATOM 950 N N . GLU A 1 118 ? -13.922 -1.237 8.911 1.00 95.50 118 GLU A N 1
ATOM 951 C CA . GLU A 1 118 ? -14.359 -1.724 7.597 1.00 95.50 118 GLU A CA 1
ATOM 952 C C . GLU A 1 118 ? -13.186 -1.965 6.631 1.00 95.50 118 GLU A C 1
ATOM 954 O O . GLU A 1 118 ? -13.381 -2.491 5.530 1.00 95.50 118 GLU A O 1
ATOM 959 N N . LEU A 1 119 ? -11.971 -1.529 6.980 1.00 97.12 119 LEU A N 1
ATOM 960 C CA . LEU A 1 119 ? -10.797 -1.703 6.134 1.00 97.12 119 LEU A CA 1
ATOM 961 C C . LEU A 1 119 ? -10.148 -3.056 6.404 1.00 97.12 119 LEU A C 1
ATOM 963 O O . LEU A 1 119 ? -9.793 -3.376 7.532 1.00 97.12 119 LEU A O 1
ATOM 967 N N . ILE A 1 120 ? -9.927 -3.827 5.339 1.00 97.75 120 ILE A N 1
ATOM 968 C CA . ILE A 1 120 ? -9.180 -5.083 5.431 1.00 97.75 120 ILE A CA 1
ATOM 969 C C . ILE A 1 120 ? -7.678 -4.757 5.486 1.00 97.75 120 ILE A C 1
ATOM 971 O O . ILE A 1 120 ? -7.171 -4.159 4.520 1.00 97.75 120 ILE A O 1
ATOM 975 N N . PRO A 1 121 ? -6.965 -5.155 6.561 1.00 98.19 121 PRO A N 1
ATOM 976 C CA . PRO A 1 121 ? -5.529 -4.944 6.681 1.00 98.19 121 PRO A CA 1
ATOM 977 C C . PRO A 1 121 ? -4.741 -5.655 5.582 1.00 98.19 121 PRO A C 1
ATOM 979 O O . PRO A 1 121 ? -5.121 -6.725 5.105 1.00 98.19 121 PRO A O 1
ATOM 982 N N . PHE A 1 122 ? -3.603 -5.087 5.201 1.00 97.50 122 PHE A N 1
ATOM 983 C CA . PHE A 1 122 ? -2.731 -5.602 4.151 1.00 97.50 122 PHE A CA 1
ATOM 984 C C . PHE A 1 122 ? -2.167 -6.979 4.522 1.00 97.50 122 PHE A C 1
ATOM 986 O O . PHE A 1 122 ? -2.087 -7.859 3.664 1.00 97.50 122 PHE A O 1
ATOM 993 N N . SER A 1 123 ? -1.882 -7.192 5.811 1.00 97.25 123 SER A N 1
ATOM 994 C CA . SER A 1 123 ? -1.486 -8.488 6.379 1.00 97.25 123 SER A CA 1
ATOM 995 C C . SER A 1 123 ? -2.554 -9.564 6.173 1.00 97.25 123 SER A C 1
ATOM 997 O O . SER A 1 123 ? -2.235 -10.688 5.806 1.00 97.25 123 SER A O 1
ATOM 999 N N . THR A 1 124 ? -3.830 -9.215 6.340 1.00 97.06 124 THR A N 1
ATOM 1000 C CA . THR A 1 124 ? -4.956 -10.137 6.133 1.00 97.06 124 THR A CA 1
ATOM 1001 C C . THR A 1 124 ? -5.242 -10.345 4.647 1.00 97.06 124 THR A C 1
ATOM 1003 O O . THR A 1 124 ? -5.550 -11.452 4.219 1.00 97.06 124 THR A O 1
ATOM 1006 N N . TYR A 1 125 ? -5.136 -9.285 3.845 1.00 96.38 125 TYR A N 1
ATOM 1007 C CA . TYR A 1 125 ? -5.513 -9.331 2.436 1.00 96.38 125 TYR A CA 1
ATOM 1008 C C . TYR A 1 125 ? -4.498 -10.088 1.573 1.00 96.38 125 TYR A C 1
ATOM 1010 O O . TYR A 1 125 ? -4.893 -10.853 0.694 1.00 96.38 125 TYR A O 1
ATOM 1018 N N . ILE A 1 126 ? -3.197 -9.888 1.810 1.00 94.69 126 ILE A N 1
ATOM 1019 C CA . ILE A 1 126 ? -2.141 -10.552 1.031 1.00 94.69 126 ILE A CA 1
ATOM 1020 C C . ILE A 1 126 ? -1.079 -11.262 1.874 1.00 94.69 126 ILE A C 1
ATOM 1022 O O . ILE A 1 126 ? -0.351 -12.099 1.336 1.00 94.69 126 ILE A O 1
ATOM 1026 N N . GLY A 1 127 ? -0.953 -10.9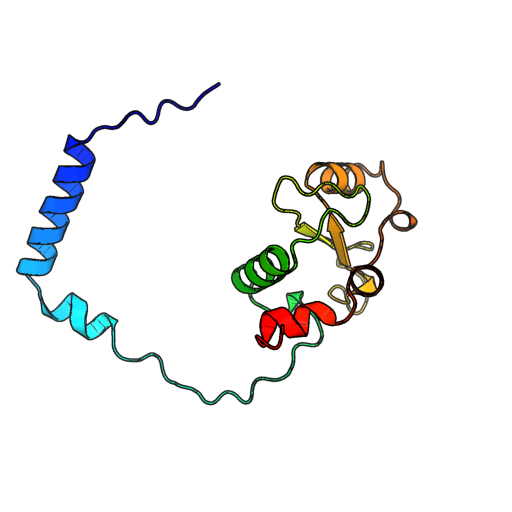19 3.157 1.00 93.94 127 GLY A N 1
ATOM 1027 C CA . GLY A 1 127 ? 0.133 -11.392 4.012 1.00 93.94 127 GLY A CA 1
ATOM 1028 C C . GLY A 1 127 ? 1.504 -11.074 3.426 1.00 93.94 127 GLY A C 1
ATOM 1029 O O . GLY A 1 127 ? 1.758 -9.968 2.954 1.00 93.94 127 GLY A O 1
ATOM 1030 N N . ASP A 1 128 ? 2.378 -12.074 3.407 1.00 94.62 128 ASP A N 1
ATOM 1031 C CA . ASP A 1 128 ? 3.758 -11.938 2.940 1.00 94.62 128 ASP A CA 1
ATOM 1032 C C . ASP A 1 128 ? 3.957 -12.173 1.436 1.00 94.62 128 ASP A C 1
ATOM 1034 O O . ASP A 1 128 ? 5.075 -12.042 0.939 1.00 94.62 128 ASP A O 1
ATOM 1038 N N . ARG A 1 129 ? 2.884 -12.427 0.675 1.00 93.44 129 ARG A N 1
ATOM 1039 C CA . ARG A 1 129 ? 2.958 -12.728 -0.770 1.00 93.44 129 ARG A CA 1
ATOM 1040 C C . ARG A 1 129 ? 3.618 -11.629 -1.602 1.00 93.44 129 ARG A C 1
ATOM 1042 O O . ARG A 1 129 ? 4.123 -11.885 -2.688 1.00 93.44 129 ARG A O 1
ATOM 1049 N N . TRP A 1 130 ? 3.643 -10.383 -1.124 1.00 94.88 130 TRP A N 1
ATOM 1050 C CA . TRP A 1 130 ? 4.356 -9.296 -1.808 1.00 94.88 130 TRP A CA 1
ATOM 1051 C C . TRP A 1 130 ? 5.869 -9.543 -1.902 1.00 94.88 130 TRP A C 1
ATOM 1053 O O . TRP A 1 130 ? 6.507 -9.018 -2.821 1.00 94.88 130 TRP A O 1
ATOM 1063 N N . LYS A 1 131 ? 6.443 -10.334 -0.982 1.00 94.31 131 LYS A N 1
ATOM 1064 C CA . LYS A 1 131 ? 7.865 -10.698 -0.987 1.00 94.31 131 LYS A CA 1
ATOM 1065 C C . LYS A 1 131 ? 8.205 -11.503 -2.238 1.00 94.31 131 LYS A C 1
ATOM 1067 O O . LYS A 1 131 ? 9.231 -11.227 -2.856 1.00 94.31 131 LYS A O 1
ATOM 1072 N N . ASP A 1 132 ? 7.311 -12.377 -2.692 1.00 92.75 132 ASP A N 1
ATOM 1073 C CA . ASP A 1 132 ? 7.514 -13.189 -3.898 1.00 92.75 132 ASP A CA 1
ATOM 1074 C C . ASP A 1 132 ? 7.709 -12.299 -5.134 1.00 92.75 132 ASP A C 1
ATOM 1076 O O . ASP A 1 132 ? 8.662 -12.463 -5.896 1.00 92.75 132 ASP A O 1
ATOM 1080 N N . TYR A 1 133 ? 6.891 -11.251 -5.271 1.00 92.12 133 TYR A N 1
ATOM 1081 C CA . TYR A 1 133 ? 6.982 -10.282 -6.372 1.00 92.12 133 TYR A CA 1
ATOM 1082 C C . TYR A 1 133 ? 8.156 -9.302 -6.246 1.00 92.12 133 TYR A C 1
ATOM 1084 O O . TYR A 1 133 ? 8.579 -8.697 -7.243 1.00 92.12 133 TYR A O 1
ATOM 1092 N N . TYR A 1 134 ? 8.655 -9.095 -5.026 1.00 92.25 134 TYR A N 1
ATOM 1093 C CA . TYR A 1 134 ? 9.832 -8.275 -4.765 1.00 92.25 134 TYR A CA 1
ATOM 1094 C C . TYR A 1 134 ? 11.128 -9.031 -5.086 1.00 92.25 134 TYR A C 1
ATOM 1096 O O . TYR A 1 134 ? 11.993 -8.480 -5.772 1.00 92.25 134 TYR A O 1
ATOM 1104 N N . PHE A 1 135 ? 11.240 -10.286 -4.645 1.00 89.81 135 PHE A N 1
ATOM 1105 C CA . PHE A 1 135 ? 12.404 -11.146 -4.877 1.00 89.81 135 PHE A CA 1
ATOM 1106 C C . PHE A 1 135 ? 12.377 -11.864 -6.233 1.00 89.81 135 PHE A C 1
ATOM 1108 O O . PHE A 1 135 ? 13.416 -12.344 -6.674 1.00 89.81 135 PHE A O 1
ATOM 1115 N N . GLY A 1 136 ? 11.232 -11.885 -6.923 1.00 85.06 136 GLY A N 1
ATOM 1116 C CA . GLY A 1 136 ? 11.077 -12.577 -8.204 1.00 85.06 136 GLY A CA 1
ATOM 1117 C C . GLY A 1 136 ? 10.951 -14.093 -8.050 1.00 85.06 136 GLY A C 1
ATOM 1118 O O . GLY A 1 136 ? 11.421 -14.820 -8.913 1.00 85.06 136 G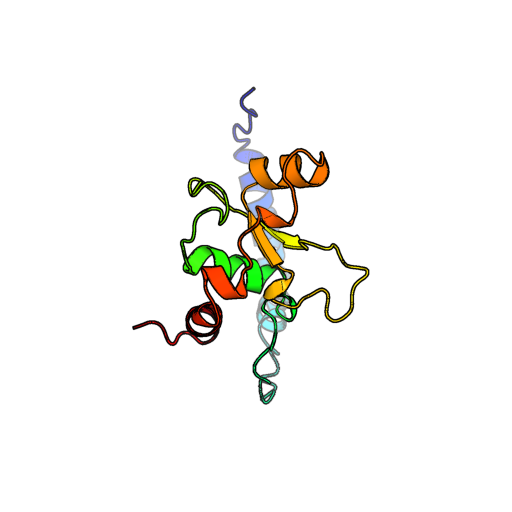LY A O 1
ATOM 1119 N N . MET A 1 137 ? 10.346 -14.549 -6.951 1.00 79.50 137 MET A N 1
ATOM 1120 C CA . MET A 1 137 ? 10.125 -15.967 -6.630 1.00 79.50 137 MET A CA 1
ATOM 1121 C C . MET A 1 137 ? 8.740 -16.468 -7.076 1.00 79.50 137 MET A C 1
ATOM 1123 O O . MET A 1 137 ? 8.286 -17.506 -6.614 1.00 79.50 137 MET A O 1
ATOM 1127 N N . CYS A 1 138 ? 8.041 -15.721 -7.934 1.00 62.03 138 CYS A N 1
ATOM 1128 C CA . CYS A 1 138 ? 6.763 -16.160 -8.490 1.00 62.03 138 CYS A CA 1
ATOM 1129 C C . CYS A 1 138 ? 7.007 -17.255 -9.542 1.00 62.03 138 CYS A C 1
ATOM 1131 O O . CYS A 1 138 ? 7.702 -16.984 -10.524 1.00 62.03 138 CYS A O 1
ATOM 1133 N N . GLU A 1 139 ? 6.452 -18.449 -9.313 1.00 53.91 139 GLU A N 1
ATOM 1134 C CA . GLU A 1 139 ? 6.360 -19.548 -10.293 1.00 53.91 139 GLU A CA 1
ATOM 1135 C C . GLU A 1 139 ? 5.443 -19.204 -11.476 1.00 53.91 139 GLU A C 1
ATOM 1137 O O . GLU A 1 139 ? 4.437 -18.478 -11.269 1.00 53.91 139 GLU A O 1
#

Radius of gyration: 21.83 Å; chains: 1; bounding box: 50×41×53 Å

pLDDT: mean 83.3, std 18.31, range [38.72, 98.19]